Protein AF-A0ABD0PPH3-F1 (afdb_monomer)

Sequence (64 aa):
VHESQHDKVLSVTGDGIIQSPDFPNTYPRNTVIVWRLVAVTESSKIQLTFDPRFGLEDAEDGIC

Solvent-accessible surface area (backbone atoms only — not comparable to full-atom values): 4767 Å² total; per-residue (Å²): 145,74,83,82,82,37,69,45,77,41,76,48,88,68,91,84,86,88,76,64,62,65,62,93,50,79,59,66,84,95,71,74,77,42,78,46,79,38,62,78,44,95,88,54,81,90,84,87,81,81,61,95,83,70,80,76,85,73,65,70,92,77,60,130

Organism: Cirrhinus mrigala (NCBI:txid683832)

Foldseek 3Di:
DPPPPAEDEDEPPDDDDDDAPPPVDDHDPPDDHDYHYDYPDPPDDDDDDDDPPDDDDDPVPPDD

Structure (mmCIF, N/CA/C/O backbone):
data_AF-A0ABD0PPH3-F1
#
_entry.id   AF-A0ABD0PPH3-F1
#
loop_
_atom_site.group_PDB
_atom_site.id
_atom_site.type_symbol
_atom_site.label_atom_id
_atom_site.label_alt_id
_atom_site.label_comp_id
_atom_site.label_asym_id
_atom_site.label_entity_id
_atom_site.label_seq_id
_at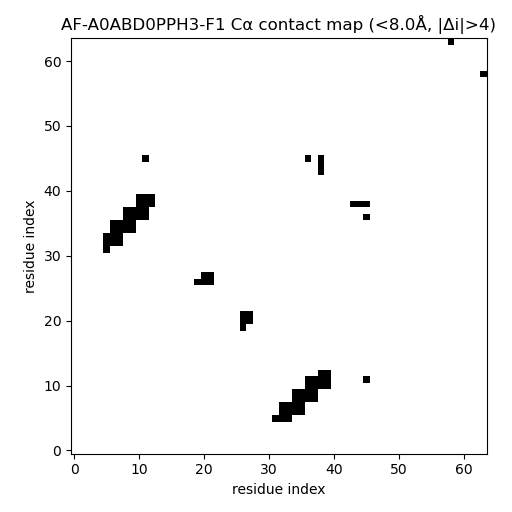om_site.pdbx_PDB_ins_code
_atom_site.Cartn_x
_atom_site.Cartn_y
_atom_site.Cartn_z
_atom_site.occupancy
_atom_site.B_iso_or_equiv
_atom_site.auth_seq_id
_atom_site.auth_comp_id
_atom_site.auth_asym_id
_atom_site.auth_atom_id
_atom_site.pdbx_PDB_model_num
ATOM 1 N N . VAL A 1 1 ? -16.369 -15.823 -14.812 1.00 42.22 1 VAL A N 1
ATOM 2 C CA . VAL A 1 1 ? -16.266 -16.607 -13.555 1.00 42.22 1 VAL A CA 1
ATOM 3 C C . VAL A 1 1 ? -14.795 -16.924 -13.293 1.00 42.22 1 VAL A C 1
ATOM 5 O O . VAL A 1 1 ? -14.374 -18.018 -13.632 1.00 42.22 1 VAL A O 1
ATOM 8 N N . HIS A 1 2 ? -13.993 -15.961 -12.814 1.00 42.06 2 HIS A N 1
ATOM 9 C CA . HIS A 1 2 ? -12.631 -16.207 -12.279 1.00 42.06 2 HIS A CA 1
ATOM 10 C C . HIS A 1 2 ? -12.063 -15.051 -11.414 1.00 42.06 2 HIS A C 1
ATOM 12 O O . HIS A 1 2 ? -10.911 -15.106 -11.007 1.00 42.06 2 HIS A O 1
ATOM 18 N N . GLU A 1 3 ? -12.850 -14.023 -11.071 1.00 51.50 3 GLU A N 1
ATOM 19 C CA . GLU A 1 3 ? -12.354 -12.814 -10.378 1.00 51.50 3 GLU A CA 1
ATOM 20 C C . GLU A 1 3 ? -12.095 -12.991 -8.867 1.00 51.50 3 GLU A C 1
ATOM 22 O O . GLU A 1 3 ? -11.546 -12.105 -8.222 1.00 51.50 3 GLU A O 1
ATOM 27 N N . SER A 1 4 ? -12.453 -14.135 -8.277 1.00 53.53 4 SER A N 1
ATOM 28 C CA . SER A 1 4 ? -12.445 -14.318 -6.816 1.00 53.53 4 SER A CA 1
ATOM 29 C C . SER A 1 4 ? -11.118 -14.801 -6.209 1.00 53.53 4 SER A C 1
ATOM 31 O O . SER A 1 4 ? -11.054 -14.948 -4.994 1.00 53.53 4 SER A O 1
ATOM 33 N N . GLN A 1 5 ? -10.066 -15.065 -6.997 1.00 57.12 5 GLN A N 1
ATOM 34 C CA . GLN A 1 5 ? -8.821 -15.667 -6.475 1.00 57.12 5 GLN A CA 1
ATOM 35 C C . GLN A 1 5 ? -7.721 -14.668 -6.063 1.00 57.12 5 GLN A C 1
ATOM 37 O O . GLN A 1 5 ? -6.703 -15.090 -5.523 1.00 57.12 5 GLN A O 1
ATOM 42 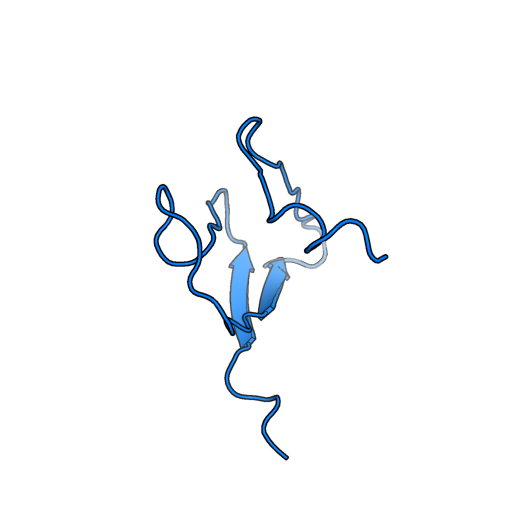N N . HIS A 1 6 ? -7.909 -13.359 -6.267 1.00 64.06 6 HIS A N 1
ATOM 43 C CA . HIS A 1 6 ? -6.865 -12.345 -6.020 1.00 64.06 6 HIS A CA 1
ATOM 44 C C . HIS A 1 6 ? -7.174 -11.377 -4.867 1.00 64.06 6 HIS A C 1
ATOM 46 O O . HIS A 1 6 ? -6.475 -10.380 -4.694 1.00 64.06 6 HIS A O 1
ATOM 52 N N . ASP A 1 7 ? -8.208 -11.667 -4.078 1.00 82.12 7 ASP A N 1
ATOM 53 C CA . ASP A 1 7 ? -8.579 -10.904 -2.888 1.00 82.12 7 ASP A CA 1
ATOM 54 C C . ASP A 1 7 ? -7.728 -11.308 -1.676 1.00 82.12 7 ASP A C 1
ATOM 56 O O . ASP A 1 7 ? -7.871 -12.403 -1.131 1.00 82.12 7 ASP A O 1
ATOM 60 N N . LYS A 1 8 ? -6.872 -10.398 -1.212 1.00 89.19 8 LYS A N 1
ATOM 61 C CA . LYS A 1 8 ? -6.183 -10.508 0.070 1.00 89.19 8 LYS A CA 1
ATOM 62 C C . LYS A 1 8 ? -6.850 -9.591 1.088 1.00 89.19 8 LYS A C 1
ATOM 64 O O . LYS A 1 8 ? -6.637 -8.377 1.093 1.00 89.19 8 LYS A O 1
ATOM 69 N N . VAL A 1 9 ? -7.616 -10.192 1.991 1.00 92.88 9 VAL A N 1
ATOM 70 C CA . VAL A 1 9 ? -8.243 -9.483 3.110 1.00 92.88 9 VAL A CA 1
ATOM 71 C C . VAL A 1 9 ? -7.235 -9.280 4.224 1.00 92.88 9 VAL A C 1
ATOM 73 O O . VAL A 1 9 ? -6.614 -10.237 4.685 1.00 92.88 9 VAL A O 1
ATOM 76 N N . LEU A 1 10 ? -7.095 -8.045 4.685 1.00 93.19 10 LEU A N 1
ATOM 77 C CA . LEU A 1 10 ? -6.211 -7.689 5.785 1.00 93.19 10 LEU A CA 1
ATOM 78 C C . LEU A 1 10 ? -7.014 -6.957 6.855 1.00 93.19 10 LEU A C 1
ATOM 80 O O . LEU A 1 10 ? -7.534 -5.867 6.623 1.00 93.19 10 LEU A O 1
ATOM 84 N N . SER A 1 11 ? -7.099 -7.568 8.035 1.00 94.19 11 SER A N 1
ATOM 85 C CA . SER A 1 11 ? -7.638 -6.917 9.226 1.00 94.19 11 SER A CA 1
ATOM 86 C C . SER A 1 11 ? -6.576 -5.985 9.803 1.00 94.19 11 SER A C 1
ATOM 88 O O . SER A 1 11 ? -5.521 -6.441 10.240 1.00 94.19 11 SER A O 1
ATOM 90 N N . VAL A 1 12 ? -6.842 -4.683 9.799 1.00 93.94 12 VAL A N 1
ATOM 91 C CA . VAL A 1 12 ? -5.896 -3.652 10.235 1.00 93.94 12 VAL A CA 1
ATOM 92 C C . VAL A 1 12 ? -6.013 -3.464 11.747 1.00 93.94 12 VAL A C 1
ATOM 94 O O . VAL A 1 12 ? -6.916 -2.782 12.229 1.00 93.94 12 VAL A O 1
ATOM 97 N N . THR A 1 13 ? -5.109 -4.095 12.497 1.00 91.88 13 THR A N 1
ATOM 98 C CA . THR A 1 13 ? -5.017 -4.001 13.969 1.00 91.88 13 THR A CA 1
ATOM 99 C C . THR A 1 13 ? -3.983 -2.978 14.451 1.00 91.88 13 THR A C 1
ATOM 101 O O . THR A 1 13 ? -3.929 -2.690 15.643 1.00 91.88 13 THR A O 1
ATOM 104 N N . GLY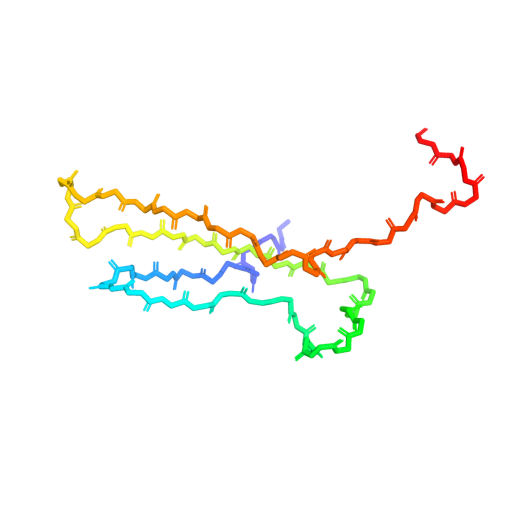 A 1 14 ? -3.148 -2.454 13.551 1.00 90.81 14 GLY A N 1
ATOM 105 C CA . GLY A 1 14 ? -2.024 -1.562 13.84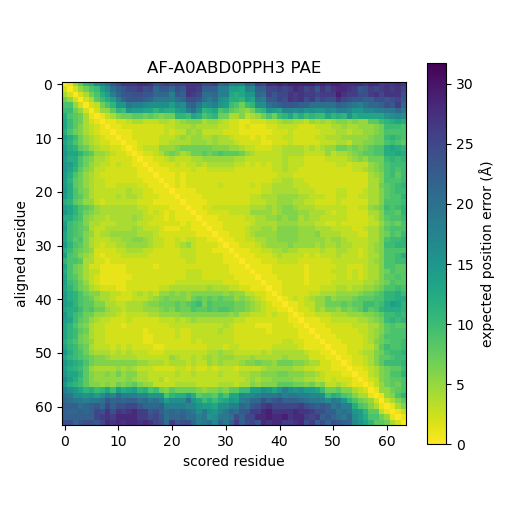1 1.00 90.81 14 GLY A CA 1
ATOM 106 C C . GLY A 1 14 ? -1.336 -1.103 12.555 1.00 90.81 14 GLY A C 1
ATOM 107 O O . GLY A 1 14 ? -1.932 -1.179 11.477 1.00 90.81 14 GLY A O 1
ATOM 108 N N . ASP A 1 15 ? -0.096 -0.631 12.660 1.00 93.75 15 ASP A N 1
ATOM 109 C CA . ASP A 1 15 ? 0.726 -0.293 11.501 1.00 93.75 15 ASP A CA 1
ATOM 110 C C . ASP A 1 15 ? 1.197 -1.541 10.738 1.00 93.75 15 ASP A C 1
ATOM 112 O O . ASP A 1 15 ? 1.286 -2.650 11.265 1.00 93.75 15 ASP A O 1
ATOM 116 N N . GLY A 1 16 ? 1.454 -1.356 9.447 1.00 93.06 16 GLY A N 1
ATOM 117 C CA . GLY A 1 16 ?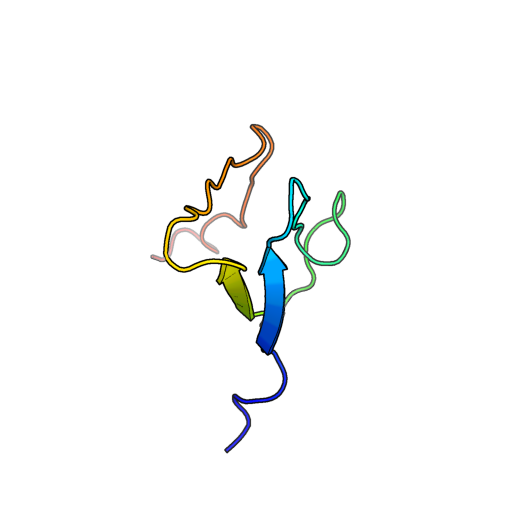 1.873 -2.420 8.552 1.00 93.06 16 GLY A CA 1
ATOM 118 C C . GLY A 1 16 ? 2.257 -1.871 7.188 1.00 93.06 16 GLY A C 1
ATOM 119 O O . GLY A 1 16 ? 2.041 -0.697 6.886 1.00 93.06 16 GLY A O 1
ATOM 120 N N . ILE A 1 17 ? 2.840 -2.734 6.360 1.00 94.19 17 ILE A N 1
ATOM 121 C CA . ILE A 1 17 ? 3.332 -2.367 5.033 1.00 94.19 17 ILE A CA 1
ATOM 122 C C . ILE A 1 17 ? 2.699 -3.296 3.999 1.00 94.19 17 ILE A C 1
ATOM 124 O O . ILE A 1 17 ? 2.656 -4.515 4.177 1.00 94.19 17 ILE A O 1
ATOM 128 N N . ILE A 1 18 ? 2.221 -2.706 2.906 1.00 94.56 18 ILE A N 1
ATOM 129 C CA . ILE A 1 18 ? 1.794 -3.417 1.702 1.00 94.56 18 ILE A CA 1
ATOM 130 C C . ILE A 1 18 ? 2.720 -3.000 0.574 1.00 94.56 18 ILE A C 1
ATOM 132 O O . ILE A 1 18 ? 2.998 -1.816 0.396 1.00 94.56 18 ILE A O 1
ATOM 136 N N . GLN A 1 19 ? 3.206 -3.985 -0.170 1.00 94.12 19 GLN A N 1
ATOM 137 C CA . GLN A 1 19 ? 4.133 -3.786 -1.275 1.00 94.12 19 GLN A CA 1
ATOM 138 C C . GLN A 1 19 ? 3.652 -4.604 -2.465 1.00 94.12 19 GLN A C 1
ATOM 140 O O . GLN A 1 19 ? 2.933 -5.597 -2.301 1.00 94.12 19 GLN A O 1
ATOM 145 N N . SER A 1 20 ? 4.061 -4.191 -3.661 1.00 93.25 20 SER A N 1
ATOM 146 C CA . SER A 1 20 ? 3.910 -5.029 -4.841 1.00 93.25 20 SER A CA 1
ATOM 147 C C . SER A 1 20 ? 4.659 -6.353 -4.647 1.00 93.25 20 SER A C 1
ATOM 149 O O . SER A 1 20 ? 5.650 -6.394 -3.905 1.00 93.25 20 SER A O 1
ATOM 151 N N . PRO A 1 21 ? 4.230 -7.437 -5.315 1.00 92.19 21 PRO A N 1
ATOM 152 C CA . PRO A 1 21 ? 5.037 -8.647 -5.384 1.00 92.19 21 PRO A CA 1
ATOM 153 C C . PRO A 1 21 ? 6.459 -8.310 -5.843 1.00 92.19 21 PRO A C 1
ATOM 155 O O . PRO A 1 21 ? 6.652 -7.425 -6.676 1.00 92.19 21 PRO A O 1
ATOM 158 N N . ASP A 1 22 ? 7.435 -8.989 -5.249 1.00 92.25 22 ASP A N 1
ATOM 159 C CA . ASP A 1 22 ? 8.865 -8.877 -5.553 1.00 92.25 22 ASP A CA 1
ATOM 160 C C . ASP A 1 22 ? 9.545 -7.530 -5.267 1.00 92.25 22 ASP A C 1
ATOM 162 O O . ASP A 1 22 ? 10.741 -7.400 -5.544 1.00 92.25 22 ASP A O 1
ATOM 166 N N . PHE A 1 23 ? 8.860 -6.561 -4.639 1.00 91.75 23 PHE A N 1
ATOM 167 C CA . PHE A 1 23 ? 9.500 -5.324 -4.176 1.00 91.75 23 PHE A CA 1
ATOM 168 C C . PHE A 1 23 ? 10.758 -5.643 -3.332 1.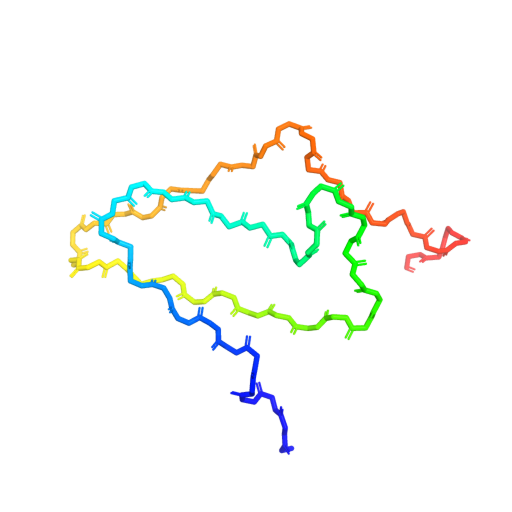00 91.75 23 PHE A C 1
ATOM 170 O O . PHE A 1 23 ? 10.681 -6.478 -2.426 1.00 91.75 23 PHE A O 1
ATOM 177 N N . PRO A 1 24 ? 11.919 -4.994 -3.575 1.00 93.38 24 PRO A N 1
ATOM 178 C CA . PRO A 1 24 ? 12.118 -3.761 -4.352 1.00 93.38 24 PRO A CA 1
ATOM 179 C C . PRO A 1 24 ? 12.352 -3.951 -5.858 1.00 93.38 24 PRO A C 1
ATOM 181 O O . PRO A 1 24 ? 12.662 -2.979 -6.543 1.00 93.38 24 PRO A O 1
ATOM 184 N N . ASN A 1 25 ? 12.241 -5.170 -6.383 1.00 92.31 25 ASN A N 1
ATOM 185 C CA . ASN A 1 25 ? 12.313 -5.408 -7.821 1.00 92.31 25 ASN A CA 1
ATOM 186 C C . ASN A 1 25 ? 11.005 -4.981 -8.508 1.00 92.31 25 ASN A C 1
ATOM 188 O O . ASN A 1 25 ? 9.993 -4.712 -7.858 1.00 92.31 25 ASN A O 1
ATOM 192 N N . THR A 1 26 ? 11.032 -4.925 -9.840 1.00 90.50 26 THR A N 1
ATOM 193 C CA . THR A 1 26 ? 9.842 -4.658 -10.656 1.00 90.50 26 THR A CA 1
ATOM 194 C C . THR A 1 26 ? 8.772 -5.710 -10.411 1.00 90.50 26 THR A C 1
ATOM 196 O O . THR A 1 26 ? 9.067 -6.907 -10.432 1.00 90.50 26 THR A O 1
ATOM 199 N N . TYR A 1 27 ? 7.531 -5.259 -10.245 1.00 91.50 27 TYR A N 1
ATOM 200 C CA . TYR A 1 27 ? 6.389 -6.153 -10.122 1.00 91.50 27 TYR A CA 1
ATOM 201 C C . TYR A 1 27 ? 6.245 -7.028 -11.387 1.00 91.50 27 TYR A C 1
ATOM 203 O O . TYR A 1 27 ? 6.497 -6.549 -12.498 1.00 91.50 27 TYR A O 1
ATOM 211 N N . PRO A 1 28 ? 5.848 -8.308 -11.266 1.00 92.50 28 PRO A N 1
ATOM 212 C CA . PRO A 1 28 ? 5.675 -9.175 -12.429 1.00 92.50 28 PRO A CA 1
ATOM 213 C C . PRO A 1 28 ? 4.577 -8.664 -13.373 1.00 92.50 28 PRO A C 1
ATOM 215 O O . PRO A 1 28 ? 3.521 -8.209 -12.921 1.00 92.50 28 PRO A O 1
ATOM 218 N N . ARG A 1 29 ? 4.780 -8.790 -14.692 1.00 89.94 29 ARG A N 1
ATOM 219 C CA . ARG A 1 29 ? 3.730 -8.486 -15.683 1.00 89.94 29 ARG A CA 1
ATOM 220 C C . ARG A 1 29 ? 2.532 -9.417 -15.509 1.00 89.94 29 ARG A C 1
ATOM 222 O O . ARG A 1 29 ? 2.684 -10.554 -15.068 1.00 89.94 29 ARG A O 1
ATOM 229 N N . ASN A 1 30 ? 1.356 -8.954 -15.933 1.00 88.25 30 ASN A N 1
ATOM 230 C CA . ASN A 1 30 ? 0.089 -9.689 -15.823 1.00 88.25 30 ASN A CA 1
ATOM 231 C C . ASN A 1 30 ? -0.292 -10.040 -14.370 1.0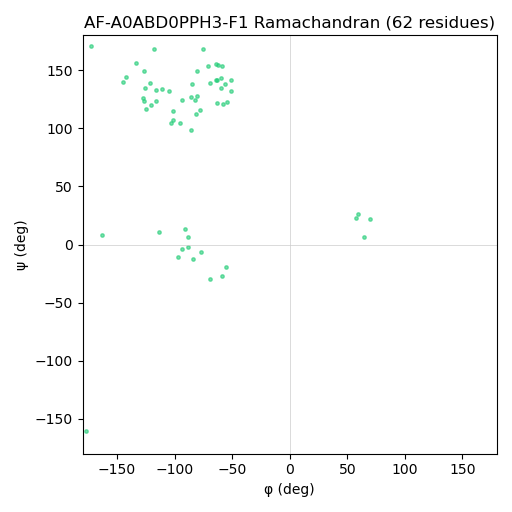0 88.25 30 ASN A C 1
ATOM 233 O O . ASN A 1 30 ? -1.006 -11.014 -14.129 1.00 88.25 30 ASN A O 1
ATOM 237 N N . THR A 1 31 ? 0.183 -9.257 -13.395 1.00 86.94 31 THR A N 1
ATOM 238 C CA . THR A 1 31 ? -0.192 -9.415 -11.987 1.00 86.94 31 THR A CA 1
ATOM 239 C C . THR A 1 31 ? -1.523 -8.730 -11.721 1.00 86.94 31 THR A C 1
ATOM 241 O O . THR A 1 31 ? -1.662 -7.526 -11.917 1.00 86.94 31 THR A O 1
ATOM 244 N N . VAL A 1 32 ? -2.479 -9.488 -11.188 1.00 89.94 32 VAL A N 1
ATOM 245 C CA . VAL A 1 32 ? -3.717 -8.950 -10.621 1.00 89.94 32 VAL A CA 1
ATOM 246 C C . VAL A 1 32 ? -3.728 -9.269 -9.132 1.00 89.94 32 VAL A C 1
ATOM 248 O O . VAL A 1 32 ? -3.605 -10.425 -8.732 1.00 89.94 32 VAL A O 1
ATOM 251 N N . ILE A 1 33 ? -3.850 -8.239 -8.300 1.00 90.06 33 ILE A N 1
ATOM 252 C CA . ILE A 1 33 ? -3.952 -8.371 -6.848 1.00 90.06 33 ILE A CA 1
ATOM 253 C C . ILE A 1 33 ? -4.892 -7.303 -6.302 1.00 90.06 33 ILE A C 1
ATOM 255 O O . ILE A 1 33 ? -4.879 -6.158 -6.747 1.00 90.06 33 ILE A O 1
ATOM 259 N N . VAL A 1 34 ? -5.720 -7.689 -5.337 1.00 92.50 34 VAL A N 1
ATOM 260 C CA . VAL A 1 34 ? -6.660 -6.804 -4.656 1.00 92.50 34 VAL A CA 1
ATOM 261 C C . VAL A 1 34 ? -6.415 -6.927 -3.162 1.00 92.50 34 VAL A C 1
ATOM 263 O O . VAL A 1 34 ? -6.505 -8.017 -2.606 1.00 92.50 34 VAL A O 1
ATOM 266 N N . TRP A 1 35 ? -6.130 -5.815 -2.488 1.00 93.81 35 TRP A N 1
ATOM 267 C CA . TRP A 1 35 ? -6.054 -5.782 -1.027 1.00 93.81 35 TRP A CA 1
ATOM 268 C C . TRP A 1 35 ? -7.332 -5.178 -0.458 1.00 93.81 35 TRP A C 1
ATOM 270 O O . TRP A 1 35 ? -7.604 -3.993 -0.653 1.00 93.81 35 TRP A O 1
ATOM 280 N N . ARG A 1 36 ? -8.110 -5.978 0.277 1.00 94.31 36 ARG A N 1
ATOM 281 C CA . ARG A 1 36 ? -9.268 -5.488 1.0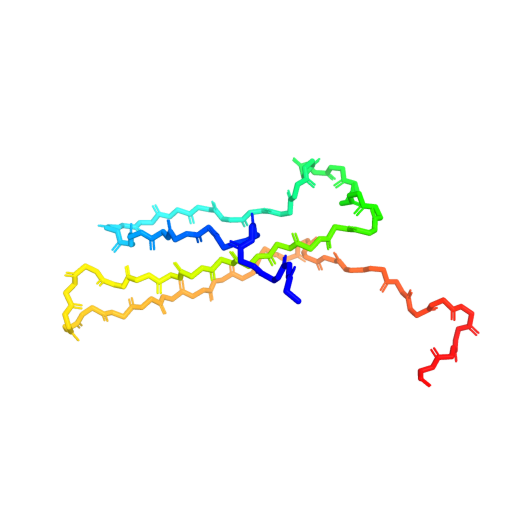32 1.00 94.31 36 ARG A CA 1
ATOM 282 C C . ARG A 1 36 ? -8.856 -5.222 2.472 1.00 94.31 36 ARG A C 1
ATOM 284 O O . ARG A 1 36 ? -8.691 -6.150 3.261 1.00 94.31 36 ARG A O 1
ATOM 291 N N . LEU A 1 37 ? -8.707 -3.949 2.815 1.00 94.56 37 LEU A N 1
ATOM 292 C CA . LEU A 1 37 ? -8.386 -3.525 4.174 1.00 94.56 37 LEU A CA 1
ATOM 293 C C . LEU A 1 37 ? -9.661 -3.386 5.002 1.00 94.56 37 LEU A C 1
ATOM 295 O O . LEU A 1 37 ? -10.588 -2.687 4.597 1.00 94.56 37 LEU A O 1
ATOM 299 N N . VAL A 1 38 ? -9.699 -4.038 6.161 1.00 95.19 38 VAL A N 1
ATOM 300 C CA . VAL A 1 38 ? -10.841 -4.016 7.081 1.00 95.19 38 VAL A CA 1
ATOM 301 C C . VAL A 1 38 ? -10.374 -3.466 8.421 1.00 95.19 38 VAL A C 1
ATOM 303 O O . VAL A 1 38 ? -9.469 -4.022 9.040 1.00 95.19 38 VAL A O 1
ATOM 306 N N . ALA A 1 39 ? -10.969 -2.361 8.866 1.00 94.94 39 ALA A N 1
ATOM 307 C CA . ALA A 1 39 ? -10.711 -1.823 10.195 1.00 94.94 39 ALA A CA 1
ATOM 308 C C . ALA A 1 39 ? -11.305 -2.762 11.256 1.00 94.94 39 ALA A C 1
ATOM 310 O O . ALA A 1 39 ? -12.404 -3.282 11.084 1.00 94.94 39 ALA A O 1
ATOM 311 N N . VAL A 1 40 ? -10.585 -2.980 12.357 1.00 91.88 40 VAL A N 1
ATOM 312 C CA . VAL A 1 40 ? -11.026 -3.911 13.416 1.00 91.88 40 VAL A CA 1
ATOM 313 C C . VAL A 1 40 ? -12.239 -3.383 14.181 1.00 91.88 40 VAL A C 1
ATOM 315 O O . VAL A 1 40 ? -13.043 -4.164 14.683 1.00 91.88 40 VAL A O 1
ATOM 318 N N . THR A 1 41 ? -12.377 -2.060 14.280 1.00 92.69 41 THR A N 1
ATOM 319 C CA . THR A 1 41 ? -13.523 -1.412 14.923 1.00 92.69 41 THR A CA 1
ATOM 320 C C . THR A 1 41 ? -14.158 -0.393 13.987 1.00 92.69 41 THR A C 1
ATOM 322 O O . THR A 1 41 ? -13.464 0.267 13.218 1.00 92.69 41 THR A O 1
ATOM 325 N N . GLU A 1 42 ? -15.469 -0.199 14.125 1.00 89.75 42 GLU A N 1
ATOM 326 C CA . GLU A 1 42 ? -16.250 0.799 13.371 1.00 89.75 42 GLU A CA 1
ATOM 327 C C . GLU A 1 42 ? -15.754 2.240 13.585 1.00 89.75 42 GLU A C 1
ATOM 329 O O . GLU A 1 42 ? -15.915 3.109 12.733 1.00 89.75 42 GLU A O 1
ATOM 334 N N . SER A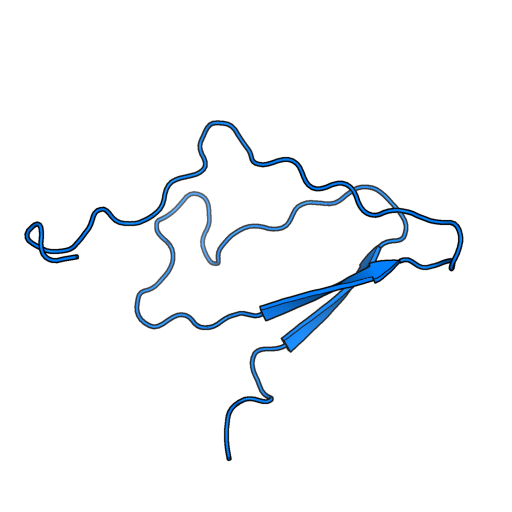 1 43 ? -15.142 2.510 14.742 1.00 93.62 43 SER A N 1
ATOM 335 C CA . SER A 1 43 ? -14.570 3.818 15.075 1.00 93.62 43 SER A CA 1
ATOM 336 C C . SER A 1 43 ? -13.157 4.035 14.530 1.00 93.62 43 SER A C 1
ATOM 338 O O . SER A 1 43 ? -12.661 5.164 14.565 1.00 93.62 43 SER A O 1
ATOM 340 N N . SER A 1 44 ? -12.494 2.979 14.054 1.00 92.38 44 SER A N 1
ATOM 341 C CA . SER A 1 44 ? -11.133 3.066 13.535 1.00 92.38 44 SER A CA 1
ATOM 342 C C . SER A 1 44 ? -11.121 3.583 12.100 1.00 92.38 44 SER A C 1
ATOM 344 O O . SER A 1 44 ? -12.032 3.344 11.312 1.00 92.38 44 SER A O 1
ATOM 346 N N . LYS A 1 45 ? -10.042 4.282 11.745 1.00 93.44 45 LYS A N 1
ATOM 347 C CA . LYS A 1 45 ? -9.786 4.763 10.385 1.00 93.44 45 LYS A CA 1
ATOM 348 C C . LYS A 1 45 ? -8.467 4.194 9.892 1.00 93.44 45 LYS A C 1
ATOM 350 O O . LYS A 1 45 ? -7.495 4.149 10.639 1.00 93.44 45 LYS A O 1
ATOM 355 N N . ILE A 1 46 ? -8.442 3.789 8.629 1.00 95.62 46 ILE A N 1
ATOM 356 C CA . ILE A 1 46 ? -7.230 3.315 7.964 1.00 95.62 46 ILE A CA 1
ATOM 357 C C . ILE A 1 46 ? -6.593 4.508 7.255 1.00 95.62 46 ILE A C 1
ATOM 359 O O . ILE A 1 46 ? -7.240 5.164 6.440 1.00 95.62 46 ILE A O 1
ATOM 363 N N . GLN A 1 47 ? -5.330 4.785 7.569 1.00 95.88 47 GLN A N 1
ATOM 364 C CA . GLN A 1 47 ? -4.525 5.784 6.874 1.00 95.88 47 GLN A CA 1
ATOM 365 C C . GLN A 1 47 ? -3.524 5.074 5.965 1.00 95.88 47 GLN A C 1
ATOM 367 O O . GLN A 1 47 ? -2.830 4.160 6.405 1.00 95.88 47 GLN A O 1
ATOM 372 N N . LEU A 1 48 ? -3.438 5.512 4.711 1.00 96.00 48 LEU A N 1
ATOM 373 C CA . LEU A 1 48 ? -2.470 5.010 3.742 1.00 96.00 48 LEU A CA 1
ATOM 374 C C . LEU A 1 48 ? -1.439 6.092 3.443 1.00 96.00 48 LEU A C 1
ATOM 376 O O . LEU A 1 48 ? -1.799 7.238 3.174 1.00 96.00 48 LEU A O 1
ATOM 380 N N . THR A 1 49 ? -0.169 5.702 3.455 1.00 96.12 49 THR A N 1
ATOM 381 C CA . THR A 1 49 ? 0.953 6.557 3.070 1.00 96.12 49 THR A CA 1
ATOM 382 C C . THR A 1 49 ? 1.774 5.817 2.027 1.00 96.12 49 THR A C 1
ATOM 384 O O . THR A 1 49 ? 2.196 4.686 2.264 1.00 96.12 49 THR A O 1
ATOM 387 N N . PHE A 1 50 ? 2.000 6.450 0.879 1.00 94.62 50 PHE A N 1
ATOM 388 C CA . PHE A 1 50 ? 2.873 5.908 -0.156 1.00 94.62 50 PHE A CA 1
ATOM 389 C C . PHE A 1 50 ? 4.328 6.274 0.139 1.00 94.62 50 PHE A C 1
ATOM 391 O O . PHE A 1 50 ? 4.624 7.398 0.548 1.00 94.62 50 PHE A O 1
ATOM 398 N N . ASP A 1 51 ? 5.234 5.318 -0.067 1.00 93.12 51 ASP A N 1
ATOM 399 C CA . ASP A 1 51 ? 6.673 5.577 -0.010 1.00 93.12 51 ASP A CA 1
ATOM 400 C C . ASP A 1 51 ? 7.059 6.564 -1.133 1.00 93.12 51 ASP A C 1
ATOM 402 O O . ASP A 1 51 ? 6.533 6.443 -2.243 1.00 93.12 51 ASP A O 1
ATOM 406 N N . PRO A 1 52 ? 7.982 7.517 -0.901 1.00 91.94 52 PRO A N 1
ATOM 407 C CA . PRO A 1 52 ? 8.452 8.438 -1.941 1.00 91.94 52 PRO A CA 1
ATOM 408 C C . PRO A 1 52 ? 9.018 7.759 -3.197 1.00 91.94 52 PRO A C 1
ATOM 410 O O . PRO A 1 52 ? 9.124 8.395 -4.239 1.00 91.94 52 PRO A O 1
ATOM 413 N N . ARG A 1 53 ? 9.400 6.480 -3.105 1.00 87.69 53 ARG A N 1
ATOM 414 C CA . ARG A 1 53 ? 9.907 5.653 -4.210 1.00 87.69 53 ARG A CA 1
ATOM 415 C C . ARG A 1 53 ? 8.802 4.875 -4.934 1.00 87.69 53 ARG A C 1
ATOM 417 O O . ARG A 1 53 ? 9.110 3.938 -5.667 1.00 87.69 53 ARG A O 1
ATOM 424 N N . PHE A 1 54 ? 7.530 5.199 -4.706 1.00 91.50 54 PHE A N 1
ATOM 425 C CA . PHE A 1 54 ? 6.424 4.588 -5.437 1.00 91.50 54 PHE A CA 1
ATOM 426 C C . PHE A 1 54 ? 6.515 4.938 -6.929 1.00 91.50 54 PHE A C 1
ATOM 428 O O . PHE A 1 54 ? 6.505 6.111 -7.296 1.00 91.50 54 PHE A O 1
ATOM 435 N N . GLY A 1 55 ? 6.598 3.913 -7.777 1.00 88.62 55 GLY A N 1
ATOM 436 C CA . GLY A 1 55 ? 6.675 4.046 -9.228 1.00 88.62 55 GLY A CA 1
ATOM 437 C C . GLY A 1 55 ? 5.884 2.939 -9.916 1.00 88.62 55 GLY A C 1
ATOM 438 O O . GLY A 1 55 ? 5.843 1.807 -9.433 1.00 88.62 55 GLY A O 1
ATOM 439 N N . LEU A 1 56 ? 5.252 3.290 -11.031 1.00 89.19 56 LEU A N 1
ATOM 440 C CA . LEU A 1 56 ? 4.557 2.379 -11.939 1.00 89.19 56 LEU A CA 1
ATOM 441 C C . LEU A 1 56 ? 5.243 2.434 -13.309 1.00 89.19 56 LEU A C 1
ATOM 443 O O . LEU A 1 56 ? 6.081 3.306 -13.539 1.00 89.19 56 LEU A O 1
ATOM 447 N N . GLU A 1 57 ? 4.913 1.497 -14.195 1.00 85.56 57 GLU A N 1
ATOM 448 C CA . GLU A 1 57 ? 5.331 1.563 -15.597 1.00 85.56 57 GLU A CA 1
ATOM 449 C C . GLU A 1 57 ? 4.879 2.874 -16.256 1.00 85.56 57 GLU A C 1
ATOM 451 O O . GLU A 1 57 ? 3.760 3.345 -16.035 1.00 85.56 57 GLU A O 1
ATOM 456 N N . ASP A 1 58 ? 5.764 3.468 -17.057 1.00 78.25 58 ASP A N 1
ATOM 457 C CA . ASP A 1 58 ? 5.380 4.537 -17.975 1.00 78.25 58 ASP A CA 1
ATOM 458 C C . ASP A 1 58 ? 4.396 3.984 -19.019 1.00 78.25 58 ASP A C 1
ATOM 460 O O . ASP A 1 58 ? 4.400 2.786 -19.315 1.00 78.25 58 ASP A O 1
ATOM 464 N N . ALA A 1 59 ? 3.563 4.852 -19.602 1.00 70.69 59 ALA A N 1
ATOM 465 C CA . ALA A 1 59 ? 2.674 4.454 -20.692 1.00 70.69 59 ALA A CA 1
ATOM 466 C C . ALA A 1 59 ? 3.492 3.814 -21.826 1.00 70.69 59 ALA A C 1
ATOM 468 O O . ALA A 1 59 ? 4.410 4.449 -22.355 1.00 70.69 59 ALA A O 1
ATOM 469 N N . GLU A 1 60 ? 3.165 2.573 -22.204 1.00 62.28 60 GLU A N 1
ATOM 470 C CA . GLU A 1 60 ? 3.826 1.918 -23.333 1.00 62.28 60 GLU A CA 1
ATOM 471 C C . GLU A 1 60 ? 3.629 2.780 -24.592 1.00 62.28 60 GLU A C 1
ATOM 473 O O . GLU A 1 60 ? 2.510 3.111 -24.987 1.00 62.28 60 GLU A O 1
ATOM 478 N N . ASP A 1 61 ? 4.746 3.212 -25.181 1.00 62.84 61 ASP A N 1
ATOM 479 C CA . ASP A 1 61 ? 4.803 3.941 -26.452 1.00 62.84 61 ASP A CA 1
ATOM 480 C C . ASP A 1 61 ? 3.997 5.257 -26.523 1.00 62.84 61 ASP A C 1
ATOM 482 O O . ASP A 1 61 ? 3.681 5.745 -27.609 1.00 62.84 61 ASP A O 1
ATOM 486 N N . GLY A 1 62 ? 3.694 5.883 -25.378 1.00 55.66 62 GLY A N 1
ATOM 487 C CA . GLY A 1 62 ? 2.991 7.172 -25.340 1.00 55.66 62 GLY A CA 1
ATOM 488 C C . GLY A 1 62 ? 1.524 7.103 -25.779 1.00 55.66 62 GLY A C 1
ATOM 489 O O . GLY A 1 62 ? 0.958 8.124 -26.178 1.00 55.66 62 GLY A O 1
ATOM 490 N N . ILE A 1 63 ? 0.909 5.920 -25.715 1.00 52.69 63 ILE A N 1
ATOM 491 C CA . ILE A 1 63 ? -0.512 5.731 -26.010 1.00 52.69 63 ILE A CA 1
ATOM 492 C C . ILE A 1 63 ? -1.265 5.629 -24.679 1.00 52.69 63 ILE A C 1
ATOM 494 O O . ILE A 1 63 ? -1.149 4.635 -23.964 1.00 52.69 63 ILE A O 1
ATOM 498 N N . CYS A 1 64 ? -2.008 6.688 -24.351 1.00 55.59 64 CYS A N 1
ATOM 499 C CA . CYS A 1 64 ? -3.005 6.705 -23.276 1.00 55.59 64 CYS A CA 1
ATOM 500 C C . CYS A 1 64 ? -4.362 6.198 -23.775 1.00 55.59 64 CYS A C 1
ATOM 502 O O . CYS A 1 64 ? -4.710 6.508 -24.940 1.00 55.59 64 CYS A O 1
#

InterPro domains:
  IPR000859 CUB domain [PF00431] (14-60)
  IPR000859 CUB domain [PS01180] (1-64)
  IPR035914 Spermadhesin, CUB domain superfamily [G3DSA:2.60.120.290] (7-64)
  IPR035914 Spermadhesin, CUB domain superfamily [SSF49854] (16-59)

Secondary structure (DSSP, 8-state):
--GGGSEEEEEESS------TTTTSPPPTT---EEEEEESSTT--------TT---PPPGGG--

Radius of gyration: 15.07 Å; Cα contacts (8 Å, |Δi|>4): 40; chains: 1; bounding box: 29×25×42 Å

Mean predicted aligned error: 7.03 Å

pLDDT: mean 85.09, std 14.79, range [42.06, 96.12]